Protein AF-A0A6J5C7K0-F1 (afdb_monomer_lite)

Structure (mmCIF, N/CA/C/O backbone):
data_AF-A0A6J5C7K0-F1
#
_entry.id   AF-A0A6J5C7K0-F1
#
loop_
_atom_site.group_PDB
_atom_site.id
_atom_site.type_symbol
_atom_site.label_atom_id
_atom_site.label_alt_id
_atom_site.label_comp_id
_atom_site.label_asym_id
_atom_site.label_entity_id
_atom_site.label_seq_id
_atom_site.pdbx_PDB_ins_code
_atom_site.Cartn_x
_atom_site.Cartn_y
_atom_site.Cartn_z
_atom_site.occupancy
_atom_site.B_iso_or_equiv
_atom_site.auth_seq_id
_atom_site.auth_comp_id
_atom_site.auth_asym_id
_atom_site.auth_atom_id
_atom_site.pdbx_PDB_model_num
ATOM 1 N N . MET A 1 1 ? 5.165 -5.281 5.041 1.00 35.28 1 MET A N 1
ATOM 2 C CA . MET A 1 1 ? 3.927 -6.034 5.252 1.00 35.28 1 MET A CA 1
ATOM 3 C C . MET A 1 1 ? 3.316 -6.144 3.872 1.00 35.28 1 MET A C 1
ATOM 5 O O . MET A 1 1 ? 3.050 -5.118 3.265 1.00 35.28 1 MET A O 1
ATOM 9 N N . TYR A 1 2 ? 3.370 -7.344 3.302 1.00 30.77 2 TYR A N 1
ATOM 10 C CA . TYR A 1 2 ? 3.571 -7.547 1.867 1.00 30.77 2 TYR A CA 1
ATOM 11 C C . TYR A 1 2 ? 2.319 -7.230 1.041 1.00 30.77 2 TYR A C 1
ATOM 13 O O . TYR A 1 2 ? 1.354 -7.983 1.077 1.00 30.77 2 TYR A O 1
ATOM 21 N N . VAL A 1 3 ? 2.383 -6.183 0.215 1.00 32.69 3 VAL A N 1
ATOM 22 C CA . VAL A 1 3 ? 1.431 -5.968 -0.886 1.00 32.69 3 VAL A CA 1
ATOM 23 C C . VAL A 1 3 ? 2.052 -6.538 -2.162 1.00 32.69 3 VAL A C 1
ATOM 25 O O . VAL A 1 3 ? 2.673 -5.821 -2.945 1.00 32.69 3 VAL A O 1
ATOM 28 N N . ALA A 1 4 ? 1.944 -7.855 -2.337 1.00 31.86 4 ALA A N 1
ATOM 29 C CA . ALA A 1 4 ? 2.472 -8.555 -3.505 1.00 31.86 4 ALA A CA 1
ATOM 30 C C . ALA A 1 4 ? 1.516 -8.413 -4.704 1.00 31.86 4 ALA A C 1
ATOM 32 O O . ALA A 1 4 ? 0.688 -9.285 -4.959 1.00 31.86 4 ALA A O 1
ATOM 33 N N . VAL A 1 5 ? 1.630 -7.313 -5.454 1.00 28.58 5 VAL A N 1
ATOM 34 C CA . VAL A 1 5 ? 0.958 -7.173 -6.757 1.00 28.58 5 VAL A CA 1
ATOM 35 C C . VAL A 1 5 ? 1.813 -7.865 -7.818 1.00 28.58 5 VAL A C 1
ATOM 37 O O . VAL A 1 5 ? 2.906 -7.396 -8.116 1.00 28.58 5 VAL A O 1
ATOM 40 N N . SER A 1 6 ? 1.321 -8.960 -8.403 1.00 27.33 6 SER A N 1
ATOM 41 C CA . SER A 1 6 ? 1.964 -9.614 -9.552 1.00 27.33 6 SER A CA 1
ATOM 42 C C . SER A 1 6 ? 0.953 -9.930 -10.655 1.00 27.33 6 SER A C 1
ATOM 44 O O . SER A 1 6 ? -0.161 -10.396 -10.401 1.00 27.33 6 SER A O 1
ATOM 46 N N . ILE A 1 7 ? 1.336 -9.587 -11.888 1.00 34.59 7 ILE A N 1
ATOM 47 C CA . ILE A 1 7 ? 0.508 -9.521 -13.098 1.00 34.59 7 ILE A CA 1
ATOM 48 C C . ILE A 1 7 ? 1.449 -9.789 -14.291 1.00 34.59 7 ILE A C 1
ATOM 50 O O . ILE A 1 7 ? 2.465 -9.116 -14.398 1.00 34.59 7 ILE A O 1
ATOM 54 N N . LYS A 1 8 ? 1.185 -10.678 -15.260 1.00 31.78 8 LYS A N 1
ATOM 55 C CA . LYS A 1 8 ? 0.121 -11.693 -15.457 1.00 31.78 8 LYS A CA 1
ATOM 56 C C . LYS A 1 8 ? 0.438 -12.451 -16.757 1.00 31.78 8 LYS A C 1
ATOM 58 O O . LYS A 1 8 ? 0.659 -11.757 -17.744 1.00 31.78 8 LYS A O 1
ATOM 63 N N . ARG A 1 9 ? 0.314 -13.796 -16.798 1.00 35.94 9 ARG A N 1
ATOM 64 C CA . ARG A 1 9 ? -0.358 -14.592 -17.873 1.00 35.94 9 ARG A CA 1
ATOM 65 C C . ARG A 1 9 ? -0.050 -16.096 -17.766 1.00 35.94 9 ARG A C 1
ATOM 67 O O . ARG A 1 9 ? 1.105 -16.490 -17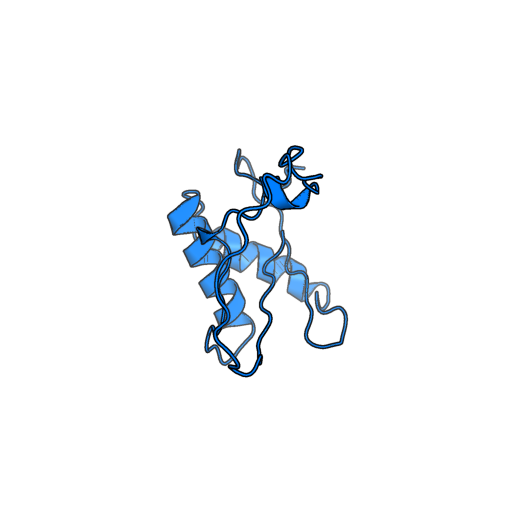.789 1.00 35.94 9 ARG A O 1
ATOM 74 N N . MET A 1 10 ? -1.093 -16.927 -17.735 1.00 34.12 10 MET A N 1
ATOM 75 C CA . MET A 1 10 ? -1.009 -18.369 -17.992 1.00 34.12 10 MET A CA 1
ATOM 76 C C . MET A 1 10 ? -2.122 -18.742 -18.973 1.00 34.12 10 MET A C 1
ATOM 78 O O . MET A 1 10 ? -3.251 -18.259 -18.845 1.00 34.12 10 MET A O 1
ATOM 82 N N . GLU A 1 11 ? -1.784 -19.517 -19.997 1.00 38.69 11 GLU A N 1
ATOM 83 C CA .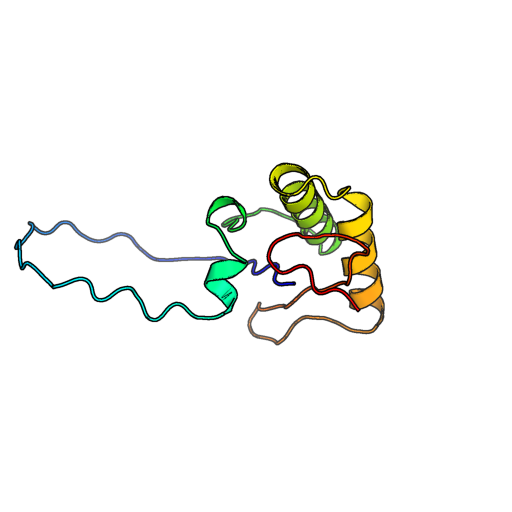 GLU A 1 11 ? -2.708 -19.883 -21.073 1.00 38.69 11 GLU A CA 1
ATOM 84 C C . GLU A 1 11 ? -3.596 -21.065 -20.667 1.00 38.69 11 GLU A C 1
ATOM 86 O O . GLU A 1 11 ? -3.234 -21.877 -19.816 1.00 38.69 11 GLU A O 1
ATOM 91 N N . ARG A 1 12 ? -4.799 -21.143 -21.249 1.00 51.00 12 ARG A N 1
ATOM 92 C CA . ARG A 1 12 ? -5.736 -22.243 -20.991 1.00 51.00 12 ARG A CA 1
ATOM 93 C C . ARG A 1 12 ? -5.438 -23.425 -21.909 1.00 51.00 12 ARG A C 1
ATOM 95 O O . ARG A 1 12 ? -5.558 -23.270 -23.118 1.00 51.00 12 ARG A O 1
ATOM 102 N N . GLN A 1 13 ? -5.202 -24.593 -21.318 1.00 39.72 13 GLN A N 1
ATOM 103 C CA . GLN A 1 13 ? -5.376 -25.956 -21.853 1.00 39.72 13 GLN A CA 1
ATOM 104 C C . GLN A 1 13 ? -5.111 -26.926 -20.677 1.00 39.72 13 GLN A C 1
ATOM 106 O O . GLN A 1 13 ? -4.296 -26.603 -19.820 1.00 39.72 13 GLN A O 1
ATOM 111 N N . SER A 1 14 ? -5.745 -28.089 -20.521 1.00 40.69 14 SER A N 1
ATOM 112 C CA . SER A 1 14 ? -6.926 -28.692 -21.162 1.00 40.69 14 SER A CA 1
ATOM 113 C C . SER A 1 14 ? -7.515 -29.762 -20.206 1.00 40.69 14 SER A C 1
ATOM 115 O O . SER A 1 14 ? -6.943 -30.046 -19.156 1.00 40.69 14 SER A O 1
ATOM 117 N N . ASN A 1 15 ? -8.699 -30.303 -20.511 1.00 45.25 15 ASN A N 1
ATOM 118 C CA . ASN A 1 15 ? -9.479 -31.165 -19.608 1.00 45.25 15 ASN A CA 1
ATOM 119 C C . ASN A 1 15 ? -8.980 -32.633 -19.587 1.00 45.25 15 ASN A C 1
ATOM 121 O O . ASN A 1 15 ? -8.752 -33.200 -20.653 1.00 45.25 15 ASN A O 1
ATOM 125 N N . ALA A 1 16 ? -8.885 -33.269 -18.410 1.00 40.94 16 ALA A N 1
ATOM 126 C CA . ALA A 1 16 ? -8.544 -34.694 -18.253 1.00 40.94 16 ALA A CA 1
ATOM 127 C C . ALA A 1 16 ? -9.236 -35.318 -17.011 1.00 40.94 16 ALA A C 1
ATOM 129 O O . ALA A 1 16 ? -9.398 -34.628 -16.002 1.00 40.94 16 ALA A O 1
ATOM 130 N N . PRO A 1 17 ? -9.670 -36.598 -17.052 1.00 44.38 17 PRO A N 1
ATOM 131 C CA . PRO A 1 17 ? -10.551 -37.179 -16.034 1.00 44.38 17 PRO A CA 1
ATOM 132 C C . PRO A 1 17 ? -9.831 -37.621 -14.747 1.00 44.38 17 PRO A C 1
ATOM 134 O O . PRO A 1 17 ? -8.667 -38.019 -14.746 1.00 44.38 17 PRO A O 1
ATOM 137 N N . ALA A 1 18 ? -10.565 -37.585 -13.632 1.00 48.44 18 ALA A N 1
ATOM 138 C CA . ALA A 1 18 ? -10.027 -37.775 -12.288 1.00 48.44 18 ALA A CA 1
ATOM 139 C C . ALA A 1 18 ? -9.622 -39.227 -11.968 1.00 48.44 18 ALA A C 1
ATOM 141 O O . ALA A 1 18 ? -10.455 -40.135 -11.956 1.00 48.44 18 ALA A O 1
ATOM 142 N N . ARG A 1 19 ? -8.361 -39.428 -11.561 1.00 40.84 19 ARG A N 1
ATOM 143 C CA . ARG A 1 19 ? -7.903 -40.659 -10.897 1.00 40.84 19 ARG A CA 1
ATOM 144 C C . ARG A 1 19 ? -7.884 -40.435 -9.384 1.00 40.84 19 ARG A C 1
ATOM 146 O O . ARG A 1 19 ? -7.058 -39.682 -8.878 1.00 40.84 19 ARG A O 1
ATOM 153 N N . ARG A 1 20 ? -8.797 -41.082 -8.652 1.00 51.12 20 ARG A N 1
ATOM 154 C CA . ARG A 1 20 ? -8.951 -40.935 -7.190 1.00 51.12 20 ARG A CA 1
ATOM 155 C C . ARG A 1 20 ? -7.868 -41.700 -6.416 1.00 51.12 20 ARG A C 1
ATOM 157 O O . ARG A 1 20 ? -8.158 -42.670 -5.725 1.00 51.12 20 ARG A O 1
ATOM 164 N N . THR A 1 21 ? -6.616 -41.261 -6.510 1.00 47.78 21 THR A N 1
ATOM 165 C CA . THR A 1 21 ? -5.585 -41.642 -5.537 1.00 47.78 21 THR A CA 1
ATOM 166 C C . THR A 1 21 ? -5.857 -40.926 -4.219 1.00 47.78 21 THR A C 1
ATOM 168 O O . THR A 1 21 ? -5.842 -39.697 -4.170 1.00 47.78 21 THR A O 1
ATOM 171 N N . GLN A 1 22 ? -6.083 -41.688 -3.145 1.00 49.41 22 GLN A N 1
ATOM 172 C CA . GLN A 1 22 ? -6.063 -41.172 -1.775 1.00 49.41 22 GLN A CA 1
ATOM 173 C C . GLN A 1 22 ? -4.620 -40.809 -1.397 1.00 49.41 22 GLN A C 1
ATOM 175 O O . GLN A 1 22 ? -3.935 -41.551 -0.700 1.00 49.41 22 GLN A O 1
ATOM 180 N N . ALA A 1 23 ? -4.143 -39.665 -1.886 1.00 49.53 23 ALA A N 1
ATOM 181 C CA . ALA A 1 23 ? -2.964 -39.035 -1.323 1.00 49.53 23 ALA A CA 1
ATOM 182 C C . ALA A 1 23 ? -3.321 -38.594 0.099 1.00 49.53 23 ALA A C 1
ATOM 184 O O . ALA A 1 23 ? -4.205 -37.756 0.292 1.00 49.53 23 ALA A O 1
ATOM 185 N N . THR A 1 24 ? -2.653 -39.171 1.095 1.00 44.25 24 THR A N 1
ATOM 186 C CA . THR A 1 24 ? -2.708 -38.683 2.471 1.00 44.25 24 THR A CA 1
ATOM 187 C C . THR A 1 24 ? -2.179 -37.255 2.478 1.00 44.25 24 THR A C 1
ATOM 189 O O . THR A 1 24 ? -0.971 -37.038 2.365 1.00 44.25 24 THR A O 1
ATOM 192 N N . PHE A 1 25 ? -3.085 -36.281 2.566 1.00 55.09 25 PHE A N 1
ATOM 193 C CA . PHE A 1 25 ? -2.737 -34.875 2.733 1.00 55.09 25 PHE A CA 1
ATOM 194 C C . PHE A 1 25 ? -2.109 -34.700 4.119 1.00 55.09 25 PHE A C 1
ATOM 196 O O . PHE A 1 25 ? -2.789 -34.387 5.096 1.00 55.09 25 PHE A O 1
ATOM 203 N N . SER A 1 26 ? -0.794 -34.909 4.207 1.00 52.88 26 SER A N 1
ATOM 204 C CA . SER A 1 26 ? -0.001 -34.352 5.298 1.00 52.88 26 SER A CA 1
ATOM 205 C C . SER A 1 26 ? -0.327 -32.859 5.369 1.00 52.88 26 SER A C 1
ATOM 207 O O . SER A 1 26 ? -0.317 -32.210 4.314 1.00 52.88 26 SER A O 1
ATOM 209 N N . PRO A 1 27 ? -0.645 -32.299 6.553 1.00 61.22 27 PRO A N 1
ATOM 210 C CA . PRO A 1 27 ? -0.917 -30.875 6.669 1.00 61.22 27 PRO A CA 1
ATOM 211 C C . PRO A 1 27 ? 0.266 -30.122 6.066 1.00 61.22 27 PRO A C 1
ATOM 213 O O . PRO A 1 27 ? 1.418 -30.375 6.424 1.00 61.22 27 PRO A O 1
ATOM 216 N N . VAL A 1 28 ? -0.039 -29.280 5.074 1.00 66.69 28 VAL A N 1
ATOM 217 C CA . VAL A 1 28 ? 0.951 -28.618 4.218 1.00 66.69 28 VAL A CA 1
ATOM 218 C C . VAL A 1 28 ? 2.026 -27.979 5.095 1.00 66.69 28 VAL A C 1
ATOM 220 O O . VAL A 1 28 ? 1.710 -27.417 6.144 1.00 66.69 28 VAL A O 1
ATOM 223 N N . ASN A 1 29 ? 3.292 -28.044 4.673 1.00 71.62 29 ASN A N 1
ATOM 224 C CA . ASN A 1 29 ? 4.382 -27.339 5.348 1.00 71.62 29 ASN A CA 1
ATOM 225 C C . ASN A 1 29 ? 4.193 -25.819 5.170 1.00 71.62 29 ASN A C 1
ATOM 227 O O . ASN A 1 29 ? 4.752 -25.198 4.264 1.00 71.62 29 ASN A O 1
ATOM 231 N N . MET A 1 30 ? 3.309 -25.244 5.986 1.00 77.88 30 MET A N 1
ATOM 232 C CA . MET A 1 30 ? 2.850 -23.867 5.871 1.00 77.88 30 MET A CA 1
ATOM 233 C C . MET A 1 30 ? 3.970 -22.920 6.282 1.00 77.88 30 MET A C 1
ATOM 235 O O . MET A 1 30 ? 4.382 -22.867 7.443 1.00 77.88 30 MET A O 1
ATOM 239 N N . ASN A 1 31 ? 4.451 -22.139 5.316 1.00 83.50 31 ASN A N 1
ATOM 240 C CA . ASN A 1 31 ? 5.443 -21.108 5.576 1.00 83.50 31 ASN A CA 1
ATOM 241 C C . ASN A 1 31 ? 4.875 -20.009 6.503 1.00 83.50 31 ASN A C 1
ATOM 243 O O . ASN A 1 31 ? 3.667 -19.890 6.722 1.00 83.50 31 ASN A O 1
ATOM 247 N N . ARG A 1 32 ? 5.756 -19.157 7.041 1.00 82.81 32 ARG A N 1
ATOM 248 C CA . ARG A 1 32 ? 5.355 -18.086 7.973 1.00 82.81 32 ARG A CA 1
ATOM 249 C C . ARG A 1 32 ? 4.399 -17.051 7.357 1.00 82.81 32 ARG A C 1
ATOM 251 O O . ARG A 1 32 ? 3.706 -16.382 8.114 1.00 82.81 32 ARG A O 1
ATOM 258 N N . LEU A 1 33 ? 4.343 -16.922 6.027 1.00 79.62 33 LEU A N 1
ATOM 259 C CA . LEU A 1 33 ? 3.470 -15.965 5.335 1.00 79.62 33 LEU A CA 1
ATOM 260 C C . LEU A 1 33 ? 2.010 -16.423 5.299 1.00 79.62 33 LEU A C 1
ATOM 262 O O . LEU A 1 33 ? 1.123 -15.578 5.318 1.00 79.62 33 LEU A O 1
ATOM 266 N N . ALA A 1 34 ? 1.745 -17.733 5.312 1.00 84.44 34 ALA A N 1
ATOM 267 C CA . ALA A 1 34 ? 0.384 -18.275 5.261 1.00 84.44 34 ALA A CA 1
ATOM 268 C C . ALA A 1 34 ? -0.510 -17.830 6.437 1.00 84.44 34 ALA A C 1
ATOM 270 O O . ALA A 1 34 ? -1.729 -17.840 6.322 1.00 84.44 34 ALA A O 1
ATOM 271 N N . LYS A 1 35 ? 0.088 -17.397 7.556 1.00 81.25 35 LYS A N 1
ATOM 272 C CA . LYS A 1 35 ? -0.627 -16.819 8.707 1.00 81.25 35 LYS A CA 1
ATOM 273 C C . LYS A 1 35 ? -1.055 -15.361 8.498 1.00 81.25 35 LYS A C 1
ATOM 275 O O . LYS A 1 35 ? -1.817 -14.847 9.304 1.00 81.25 35 LYS A O 1
ATOM 280 N N . PHE A 1 36 ? -0.521 -14.695 7.475 1.00 77.56 36 PHE A N 1
ATOM 281 C CA . PHE A 1 36 ? -0.588 -13.244 7.259 1.00 77.56 36 PHE A CA 1
ATOM 282 C C . PHE A 1 36 ? -1.092 -12.858 5.857 1.00 77.56 36 PHE A C 1
ATOM 284 O O . PHE A 1 36 ? -1.195 -11.675 5.546 1.00 77.56 36 PHE A O 1
ATOM 291 N N . LEU A 1 37 ? -1.370 -13.848 5.005 1.00 81.75 37 LEU A N 1
ATOM 292 C CA . LEU A 1 37 ? -1.906 -13.690 3.653 1.00 81.75 37 LEU A CA 1
ATOM 293 C C . LEU A 1 37 ? -3.107 -14.634 3.470 1.00 81.75 37 LEU A C 1
ATOM 295 O O . LEU A 1 37 ? -2.980 -15.651 2.781 1.00 81.75 37 LEU A O 1
ATOM 299 N N . PRO A 1 38 ? -4.255 -14.355 4.113 1.00 82.81 38 PRO A N 1
ATOM 300 C CA . PRO A 1 38 ? -5.490 -15.058 3.795 1.00 82.81 38 PRO A CA 1
ATOM 301 C C . PRO A 1 38 ? -5.962 -14.644 2.386 1.00 82.81 38 PRO A C 1
ATOM 303 O O . PRO A 1 38 ? -5.487 -13.653 1.822 1.00 82.81 38 PRO A O 1
ATOM 306 N N . LEU A 1 39 ? -6.844 -15.434 1.768 1.00 85.69 39 LEU A N 1
ATOM 307 C CA . LEU A 1 39 ? -7.146 -15.315 0.332 1.00 85.69 39 LEU A CA 1
ATOM 308 C C . LEU A 1 39 ? -7.782 -13.970 -0.036 1.00 85.69 39 LEU A C 1
ATOM 310 O O . LEU A 1 39 ? -7.512 -13.434 -1.107 1.00 85.69 39 LEU A O 1
ATOM 314 N N . GLU A 1 40 ? -8.571 -13.398 0.864 1.00 84.69 40 GLU A N 1
ATOM 315 C CA . GLU A 1 40 ? -9.182 -12.082 0.733 1.00 84.69 40 GLU A CA 1
ATOM 316 C C . GLU A 1 40 ? -8.148 -10.943 0.607 1.00 84.69 40 GLU A C 1
ATOM 318 O O . GLU A 1 40 ? -8.439 -9.921 -0.016 1.00 84.69 40 GLU A O 1
ATOM 323 N N . ASN A 1 41 ? -6.921 -11.112 1.112 1.00 85.88 41 ASN A N 1
ATOM 324 C CA . ASN A 1 41 ? -5.834 -10.132 0.971 1.00 85.88 41 ASN A CA 1
ATOM 325 C C . ASN A 1 41 ? -5.100 -10.250 -0.384 1.00 85.88 41 ASN A C 1
ATOM 327 O O . ASN A 1 41 ? -4.222 -9.435 -0.680 1.00 85.88 41 ASN A O 1
ATOM 331 N N . VAL A 1 42 ? -5.424 -11.250 -1.215 1.00 89.25 42 VAL A N 1
ATOM 332 C CA . VAL A 1 42 ? -4.751 -11.520 -2.494 1.00 89.25 42 VAL A CA 1
ATOM 333 C C . VAL A 1 42 ? -5.540 -10.913 -3.655 1.00 89.25 42 VAL A C 1
ATOM 335 O O . VAL A 1 42 ? -6.491 -11.499 -4.168 1.00 89.25 42 VAL A O 1
ATOM 338 N N . VAL A 1 43 ? -5.107 -9.739 -4.122 1.00 89.25 43 VAL A N 1
ATOM 339 C CA . VAL A 1 43 ? -5.725 -9.044 -5.263 1.00 89.25 43 VAL A CA 1
ATOM 340 C C . VAL A 1 43 ? -4.876 -9.202 -6.524 1.00 89.25 43 VAL A C 1
ATOM 342 O O . VAL A 1 43 ? -3.712 -8.807 -6.566 1.00 89.25 43 VAL A O 1
ATOM 345 N N . VAL A 1 44 ? -5.484 -9.739 -7.585 1.00 90.94 44 VAL A N 1
ATOM 346 C CA . VAL A 1 44 ? -4.854 -9.954 -8.898 1.00 90.94 44 VAL A CA 1
ATOM 347 C C . VAL A 1 44 ? -5.530 -9.121 -9.984 1.00 90.94 44 VAL A C 1
ATOM 349 O O . VAL A 1 44 ? -6.732 -8.878 -9.942 1.00 90.94 44 VAL A O 1
ATOM 352 N N . GLY A 1 45 ? -4.763 -8.685 -10.989 1.00 87.88 45 GLY A N 1
ATOM 353 C CA . GLY A 1 45 ? -5.305 -7.913 -12.117 1.00 87.88 45 GLY A CA 1
ATOM 354 C C . GLY A 1 45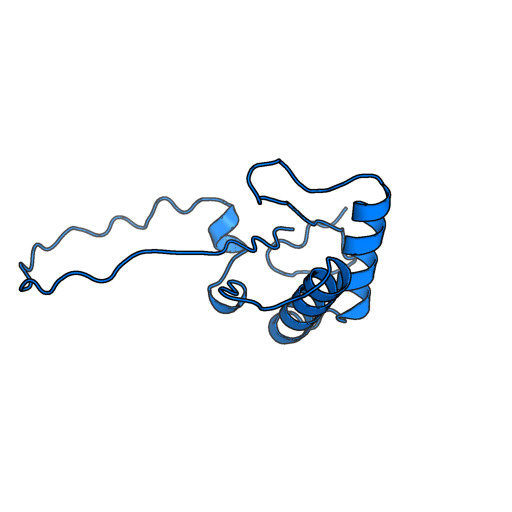 ? -5.740 -6.480 -11.777 1.00 87.88 45 GLY A C 1
ATOM 355 O O . GLY A 1 45 ? -6.488 -5.883 -12.548 1.00 87.88 45 GLY A O 1
ATOM 356 N N . LEU A 1 46 ? -5.276 -5.929 -10.651 1.00 90.25 46 LEU A N 1
ATOM 357 C CA . LEU A 1 46 ? -5.562 -4.560 -10.223 1.00 90.25 46 LEU A CA 1
ATOM 358 C C . LEU A 1 46 ? -5.055 -3.535 -11.256 1.00 90.25 46 LEU A C 1
ATOM 360 O O . LEU A 1 46 ? -3.851 -3.408 -11.475 1.00 90.25 46 LEU A O 1
ATOM 364 N N . SER A 1 47 ? -5.974 -2.780 -11.864 1.00 90.56 47 SER A N 1
ATOM 365 C CA . SER A 1 47 ? -5.647 -1.718 -12.823 1.00 90.56 47 SER A CA 1
ATOM 366 C C . SER A 1 47 ? -5.437 -0.387 -12.101 1.00 90.56 47 SER A C 1
ATOM 368 O O . SER A 1 47 ? -6.389 0.236 -11.633 1.00 90.56 47 SER A O 1
ATOM 370 N N . VAL A 1 48 ? -4.180 0.047 -11.989 1.00 91.75 48 VAL A N 1
ATOM 371 C CA . VAL A 1 48 ? -3.785 1.288 -11.306 1.00 91.75 48 VAL A CA 1
ATOM 372 C C . VAL A 1 48 ? -2.643 1.982 -12.044 1.00 91.75 48 VAL A C 1
ATOM 374 O O . VAL A 1 48 ? -1.698 1.347 -12.495 1.00 91.75 48 VAL A O 1
ATOM 377 N N . THR A 1 49 ? -2.722 3.310 -12.148 1.00 88.75 49 THR A N 1
ATOM 378 C CA . THR A 1 49 ? -1.807 4.132 -12.962 1.00 88.75 49 THR A CA 1
ATOM 379 C C . THR A 1 49 ? -0.642 4.747 -12.185 1.00 88.75 49 THR A C 1
ATOM 381 O O . THR A 1 49 ? 0.209 5.408 -12.772 1.00 88.75 49 THR A O 1
ATOM 384 N N . SER A 1 50 ? -0.587 4.581 -10.859 1.00 90.56 50 SER A N 1
ATOM 385 C CA . SER A 1 50 ? 0.504 5.119 -10.040 1.00 90.56 50 SER A CA 1
ATOM 386 C C . SER A 1 50 ? 0.689 4.363 -8.727 1.00 90.56 50 SER A C 1
ATOM 388 O O . SER A 1 50 ? -0.245 3.763 -8.190 1.00 90.56 50 SER A O 1
ATOM 390 N N . LYS A 1 51 ? 1.891 4.483 -8.153 1.00 91.50 51 LYS A N 1
ATOM 391 C CA . LYS A 1 51 ? 2.240 3.950 -6.825 1.00 91.50 51 LYS A CA 1
ATOM 392 C C . LYS A 1 51 ? 1.296 4.453 -5.720 1.00 91.50 51 LYS A C 1
ATOM 394 O O . LYS A 1 51 ? 0.936 3.689 -4.832 1.00 91.50 51 LYS A O 1
ATOM 399 N N . LYS A 1 52 ? 0.808 5.699 -5.834 1.00 93.31 52 LYS A N 1
ATOM 400 C CA . LYS A 1 52 ? -0.212 6.270 -4.935 1.00 93.31 52 LYS A CA 1
ATOM 401 C C . LYS A 1 52 ? -1.492 5.445 -4.933 1.00 93.31 52 LYS A C 1
ATOM 403 O O . LYS A 1 52 ? -1.977 5.094 -3.865 1.00 93.31 52 LYS A O 1
ATOM 408 N N . ARG A 1 53 ? -1.991 5.080 -6.117 1.00 93.50 53 ARG A N 1
ATOM 409 C CA . ARG A 1 53 ? -3.182 4.233 -6.236 1.00 93.50 53 ARG A CA 1
ATOM 410 C C . ARG A 1 53 ? -2.947 2.828 -5.673 1.00 93.50 53 ARG A C 1
ATOM 412 O O . ARG A 1 53 ? -3.842 2.316 -5.018 1.00 93.50 53 ARG A O 1
ATOM 419 N N . VAL A 1 54 ? -1.760 2.233 -5.841 1.00 94.06 54 VAL A N 1
ATOM 420 C CA . VAL A 1 54 ? -1.426 0.937 -5.204 1.00 94.06 54 VAL A CA 1
ATOM 421 C C . VAL A 1 54 ? -1.544 1.022 -3.676 1.00 94.06 54 VAL A C 1
ATOM 423 O O . VAL A 1 54 ? -2.169 0.160 -3.064 1.00 94.06 54 VAL A O 1
ATOM 426 N N . PHE A 1 55 ? -0.983 2.063 -3.053 1.00 95.81 55 PHE A N 1
ATOM 427 C CA . PHE A 1 55 ? -1.009 2.210 -1.591 1.00 95.81 55 PHE A CA 1
ATOM 428 C C . PHE A 1 55 ? -2.408 2.552 -1.054 1.00 95.81 55 PHE A C 1
ATOM 430 O O . PHE A 1 55 ? -2.806 2.001 -0.033 1.00 95.81 55 PHE A O 1
ATOM 437 N N . GLU A 1 56 ? -3.189 3.367 -1.771 1.00 95.69 56 GLU A N 1
ATOM 438 C CA . GLU A 1 56 ? -4.606 3.616 -1.451 1.00 95.69 56 GLU A CA 1
ATOM 439 C C . GLU A 1 56 ? -5.447 2.329 -1.506 1.00 95.69 56 GLU A C 1
ATOM 441 O O . GLU A 1 56 ? -6.289 2.102 -0.638 1.00 95.69 56 GLU A O 1
ATOM 446 N N . GLN A 1 57 ? -5.212 1.466 -2.503 1.00 95.38 57 GLN A N 1
ATOM 447 C CA . GLN A 1 57 ? -5.896 0.173 -2.618 1.00 95.38 57 GLN A CA 1
ATOM 448 C C . GLN A 1 57 ? -5.482 -0.790 -1.501 1.00 95.38 57 GLN A C 1
ATOM 450 O O . GLN A 1 57 ? -6.343 -1.444 -0.921 1.00 95.38 57 GLN A O 1
ATOM 455 N N . ALA A 1 58 ? -4.199 -0.821 -1.124 1.00 92.62 58 ALA A N 1
ATOM 456 C CA . ALA A 1 58 ? -3.759 -1.547 0.066 1.00 92.62 58 ALA A CA 1
ATOM 457 C C . ALA A 1 58 ? -4.475 -1.038 1.331 1.00 92.62 58 ALA A C 1
ATOM 459 O O . ALA A 1 58 ? -4.985 -1.841 2.106 1.00 92.62 58 ALA A O 1
ATOM 460 N N . GLY A 1 59 ? -4.592 0.282 1.508 1.00 93.38 59 GLY A N 1
ATOM 461 C CA . GLY A 1 59 ? -5.331 0.870 2.627 1.00 93.38 59 GLY A CA 1
ATOM 462 C C . GLY A 1 59 ? -6.795 0.430 2.692 1.00 93.38 59 GLY A C 1
ATOM 463 O O . GLY A 1 59 ? -7.269 0.089 3.770 1.00 93.38 59 GLY A O 1
ATOM 464 N N . LEU A 1 60 ? -7.493 0.367 1.553 1.00 94.38 60 LEU A N 1
ATOM 465 C CA . LEU A 1 60 ? -8.871 -0.141 1.478 1.00 94.38 60 LEU A CA 1
ATOM 466 C C . LEU A 1 60 ? -8.987 -1.617 1.886 1.00 94.38 60 LEU A C 1
ATOM 468 O O . LEU A 1 60 ? -9.927 -1.987 2.582 1.00 94.38 60 LEU A O 1
ATOM 472 N N . ILE A 1 61 ? -8.036 -2.453 1.463 1.00 91.06 61 ILE A N 1
ATOM 473 C CA . ILE A 1 61 ? -7.994 -3.888 1.780 1.00 91.06 61 ILE A CA 1
ATOM 474 C C . ILE A 1 61 ? -7.868 -4.088 3.303 1.00 91.06 61 ILE A C 1
ATOM 476 O O . ILE A 1 61 ? -8.728 -4.724 3.912 1.00 91.06 61 ILE A O 1
ATOM 480 N N . PHE A 1 62 ? -6.875 -3.448 3.932 1.00 89.06 62 PHE A N 1
ATOM 481 C CA . PHE A 1 62 ? -6.662 -3.505 5.386 1.00 89.06 62 PHE A CA 1
ATOM 482 C C . PHE A 1 62 ? -7.810 -2.892 6.203 1.00 89.06 62 PHE A C 1
ATOM 484 O O . PHE A 1 62 ? -8.117 -3.381 7.291 1.00 89.06 62 PHE A O 1
ATOM 491 N N . GLU A 1 63 ? -8.474 -1.851 5.700 1.00 91.38 63 GLU A N 1
ATOM 492 C CA . GLU A 1 63 ? -9.638 -1.268 6.372 1.00 91.38 63 GLU A CA 1
ATOM 493 C C . GLU A 1 63 ? -10.822 -2.241 6.378 1.00 91.38 63 GLU A C 1
ATOM 495 O O . GLU A 1 63 ? -11.375 -2.527 7.440 1.00 91.38 63 GLU A O 1
ATOM 500 N N . ASN A 1 64 ? -11.144 -2.827 5.221 1.00 90.06 64 ASN A N 1
ATOM 501 C CA . ASN A 1 64 ? -12.251 -3.773 5.069 1.00 90.06 64 ASN A CA 1
ATOM 502 C C . ASN A 1 64 ? -12.062 -5.069 5.877 1.00 90.06 64 ASN A C 1
ATOM 504 O O . ASN A 1 64 ? -13.044 -5.674 6.300 1.00 90.06 64 ASN A O 1
ATOM 508 N N . GLN A 1 65 ? -10.818 -5.522 6.058 1.00 86.31 65 GLN A N 1
ATOM 509 C CA . GLN A 1 65 ? -10.505 -6.822 6.670 1.00 86.31 65 GLN A CA 1
ATOM 510 C C . GLN A 1 65 ? -10.098 -6.729 8.137 1.00 86.31 65 GLN A C 1
ATOM 512 O O . GLN A 1 65 ? -10.225 -7.700 8.883 1.00 86.31 65 GLN A O 1
ATOM 517 N N . ASN A 1 66 ? -9.536 -5.593 8.552 1.00 84.06 66 ASN A N 1
ATOM 518 C CA . ASN A 1 66 ? -8.872 -5.469 9.846 1.00 84.06 66 ASN A CA 1
ATOM 519 C C . ASN A 1 66 ? -9.275 -4.208 10.624 1.00 84.06 66 ASN A C 1
ATOM 521 O O . ASN A 1 66 ? -8.759 -3.993 11.719 1.00 84.06 66 ASN A O 1
ATOM 525 N N . GLY A 1 67 ? -10.163 -3.367 10.081 1.00 87.75 67 GLY A N 1
ATOM 526 C CA . GLY A 1 67 ? -10.627 -2.139 10.736 1.00 87.75 67 GLY A CA 1
ATOM 527 C C . GLY A 1 67 ? -9.554 -1.053 10.882 1.00 87.75 67 GLY A C 1
ATOM 528 O O . GLY A 1 67 ? -9.768 -0.070 11.589 1.00 87.75 67 GLY A O 1
ATOM 529 N N . ILE A 1 68 ? -8.396 -1.208 10.232 1.00 88.06 68 ILE A N 1
ATOM 530 C CA . ILE A 1 68 ? -7.323 -0.211 10.263 1.00 88.06 68 ILE A CA 1
ATOM 531 C C . ILE A 1 68 ? -7.664 0.889 9.259 1.00 88.06 68 ILE A C 1
ATOM 533 O O . ILE A 1 68 ? -7.802 0.607 8.073 1.00 88.06 68 ILE A O 1
ATOM 537 N N . ALA A 1 69 ? -7.737 2.144 9.707 1.00 93.00 69 ALA A N 1
ATOM 538 C CA . ALA A 1 69 ? -8.033 3.276 8.833 1.00 93.00 69 ALA A CA 1
ATOM 539 C C . ALA A 1 69 ? -7.131 3.297 7.581 1.00 93.00 69 ALA A C 1
ATOM 541 O O . ALA A 1 69 ? -5.896 3.292 7.678 1.00 93.00 69 ALA A O 1
ATOM 542 N N . ARG A 1 70 ? -7.748 3.374 6.393 1.00 94.94 70 ARG A N 1
ATOM 543 C CA . ARG A 1 70 ? -7.054 3.319 5.094 1.00 94.94 70 ARG A CA 1
ATOM 544 C C . ARG A 1 70 ? -5.960 4.379 4.950 1.00 94.94 70 ARG A C 1
ATOM 546 O O . ARG A 1 70 ? -4.952 4.134 4.284 1.00 94.94 70 ARG A O 1
ATOM 553 N N . SER A 1 71 ? -6.152 5.545 5.573 1.00 96.19 71 SER A N 1
ATOM 554 C CA . SER A 1 71 ? -5.187 6.648 5.617 1.00 96.19 71 SER A CA 1
ATOM 555 C C . SER A 1 71 ? -3.917 6.225 6.341 1.00 96.19 71 SER A C 1
ATOM 557 O O . SER A 1 71 ? -2.854 6.258 5.738 1.00 96.19 71 SER A O 1
ATOM 559 N N . THR A 1 72 ? -4.027 5.696 7.563 1.00 93.81 72 THR A N 1
ATOM 560 C CA . THR A 1 72 ? -2.891 5.196 8.353 1.00 93.81 72 THR A CA 1
ATOM 561 C C . THR A 1 72 ? -2.043 4.195 7.569 1.00 93.81 72 THR A C 1
ATOM 563 O O . THR A 1 72 ? -0.820 4.311 7.542 1.00 93.81 72 THR A O 1
ATOM 566 N N . VAL A 1 73 ? -2.667 3.238 6.878 1.00 93.19 73 VAL A N 1
ATOM 567 C CA . VAL A 1 73 ? -1.942 2.274 6.033 1.00 93.19 73 VAL A CA 1
ATOM 568 C C . VAL A 1 73 ? -1.256 2.976 4.858 1.00 93.19 73 VAL A C 1
ATOM 570 O O . VAL A 1 73 ? -0.058 2.788 4.646 1.00 93.19 73 VAL A O 1
ATOM 573 N N . THR A 1 74 ? -1.990 3.812 4.120 1.00 95.06 74 THR A N 1
ATOM 574 C CA . THR A 1 74 ? -1.479 4.541 2.945 1.00 95.06 74 THR A CA 1
ATOM 575 C C . THR A 1 74 ? -0.294 5.440 3.311 1.00 95.06 74 THR A C 1
ATOM 577 O O . THR A 1 74 ? 0.738 5.405 2.639 1.00 95.06 74 THR A O 1
ATOM 580 N N . ASP A 1 75 ? -0.416 6.197 4.400 1.00 95.75 75 ASP A N 1
ATOM 581 C CA . ASP A 1 75 ? 0.582 7.145 4.889 1.00 95.75 75 ASP A CA 1
ATOM 582 C C . ASP A 1 75 ? 1.832 6.427 5.404 1.00 95.75 75 ASP A C 1
ATOM 584 O O . ASP A 1 75 ? 2.946 6.829 5.070 1.00 95.75 75 ASP A O 1
ATOM 588 N N . ASN A 1 76 ? 1.681 5.315 6.134 1.00 93.94 76 ASN A N 1
ATOM 589 C CA . ASN A 1 76 ? 2.815 4.527 6.626 1.00 93.94 76 ASN A CA 1
ATOM 590 C C . ASN A 1 76 ? 3.592 3.848 5.483 1.00 93.94 76 ASN A C 1
ATOM 592 O O . ASN A 1 76 ? 4.826 3.822 5.510 1.00 93.94 76 ASN A O 1
ATOM 596 N N . LEU A 1 77 ? 2.897 3.345 4.452 1.00 95.25 77 LEU A N 1
ATOM 597 C CA . LEU A 1 77 ? 3.536 2.835 3.232 1.00 95.25 77 LEU A CA 1
ATOM 598 C C . LEU A 1 77 ? 4.280 3.955 2.485 1.00 95.25 77 LEU A C 1
ATOM 600 O O . LEU A 1 77 ? 5.428 3.770 2.077 1.00 95.25 77 LEU A O 1
ATOM 604 N N . PHE A 1 78 ? 3.672 5.140 2.357 1.00 95.06 78 PHE A N 1
ATOM 605 C CA . PHE A 1 78 ? 4.315 6.300 1.735 1.00 95.06 78 PHE A CA 1
ATOM 606 C C . PHE A 1 78 ? 5.526 6.817 2.509 1.00 95.06 78 PHE A C 1
ATOM 608 O O . PHE A 1 78 ? 6.537 7.153 1.891 1.00 95.06 78 PHE A O 1
ATOM 615 N N . ALA A 1 79 ? 5.440 6.882 3.836 1.00 95.19 79 ALA A N 1
ATOM 616 C CA . ALA A 1 79 ? 6.527 7.322 4.698 1.00 95.19 79 ALA A CA 1
ATOM 617 C C . ALA A 1 79 ? 7.761 6.432 4.509 1.00 95.19 79 ALA A C 1
ATOM 619 O O . ALA A 1 79 ? 8.864 6.949 4.333 1.00 95.19 79 ALA A O 1
ATOM 620 N N . ARG A 1 80 ? 7.576 5.105 4.440 1.00 94.06 80 ARG A N 1
ATOM 621 C CA . ARG A 1 80 ? 8.673 4.179 4.138 1.00 94.06 80 ARG A CA 1
ATOM 622 C C . ARG A 1 80 ? 9.194 4.335 2.714 1.00 94.06 80 ARG A C 1
ATOM 624 O O . ARG A 1 80 ? 10.408 4.344 2.526 1.00 94.06 80 ARG A O 1
ATOM 631 N N . GLU A 1 81 ? 8.320 4.445 1.720 1.00 95.44 81 GLU A N 1
ATOM 632 C CA . GLU A 1 81 ? 8.717 4.545 0.309 1.00 95.44 81 GLU A CA 1
ATOM 633 C C . GLU A 1 81 ? 9.535 5.818 0.015 1.00 95.44 81 GLU A C 1
ATOM 635 O O . GLU A 1 81 ? 10.439 5.797 -0.819 1.00 95.44 81 GLU A O 1
ATOM 640 N N . ARG A 1 82 ? 9.279 6.916 0.745 1.00 95.94 82 ARG A N 1
ATOM 641 C CA . ARG A 1 82 ? 10.069 8.161 0.676 1.00 95.94 82 ARG A CA 1
ATOM 642 C C . ARG A 1 82 ? 11.523 8.003 1.133 1.00 95.94 82 ARG A C 1
ATOM 644 O O . ARG A 1 82 ? 12.359 8.782 0.693 1.00 95.94 82 ARG A O 1
ATOM 651 N N . LEU A 1 83 ? 11.833 7.013 1.975 1.00 96.38 83 LEU A N 1
ATOM 652 C CA . LEU A 1 83 ? 13.210 6.710 2.399 1.00 96.38 83 LEU A CA 1
ATOM 653 C C . LEU A 1 83 ? 14.014 5.958 1.324 1.00 96.38 83 LEU A C 1
ATOM 655 O O . LEU A 1 83 ? 15.213 5.754 1.482 1.00 96.38 83 LEU A O 1
ATOM 659 N N . GLY A 1 84 ? 13.355 5.506 0.256 1.00 95.25 84 GLY A N 1
ATOM 660 C CA . GLY A 1 84 ? 13.949 4.719 -0.816 1.00 95.25 84 GLY A CA 1
ATOM 661 C C . GLY A 1 84 ? 12.992 3.632 -1.292 1.00 95.25 84 GLY A C 1
ATOM 662 O O . GLY A 1 84 ? 12.264 3.044 -0.485 1.00 95.25 84 GLY A O 1
ATOM 663 N N . SER A 1 85 ? 13.022 3.368 -2.601 1.00 94.12 85 SER A N 1
ATOM 664 C CA . SER A 1 85 ? 12.157 2.395 -3.279 1.00 94.12 85 SER A CA 1
ATOM 665 C C . SER A 1 85 ? 12.105 1.053 -2.548 1.00 94.12 85 SER A C 1
ATOM 667 O O . SER A 1 85 ? 13.140 0.510 -2.163 1.00 94.12 85 SER A O 1
ATOM 669 N N . THR A 1 86 ? 10.906 0.490 -2.399 1.00 94.50 86 THR A N 1
ATOM 670 C CA . THR A 1 86 ? 10.720 -0.889 -1.914 1.00 94.50 86 THR A CA 1
ATOM 671 C C . THR A 1 86 ? 10.689 -1.936 -3.037 1.00 94.50 86 THR A C 1
ATOM 673 O O . THR A 1 86 ? 10.424 -3.112 -2.779 1.00 94.50 86 THR A O 1
ATOM 676 N N . GLY A 1 87 ? 10.964 -1.527 -4.282 1.00 95.06 87 GLY A N 1
ATOM 677 C CA . GLY A 1 87 ? 11.150 -2.426 -5.423 1.00 95.06 87 GLY A CA 1
ATOM 678 C C . GLY A 1 87 ? 12.440 -3.244 -5.322 1.00 95.06 87 GLY A C 1
ATOM 679 O O . GLY A 1 87 ? 13.484 -2.703 -4.970 1.00 95.06 87 GLY A O 1
ATOM 680 N N . LEU A 1 88 ? 12.363 -4.532 -5.660 1.00 93.19 88 LEU A N 1
ATOM 681 C CA . LEU A 1 88 ? 13.490 -5.475 -5.651 1.00 93.19 88 LEU A CA 1
ATOM 682 C C . LEU A 1 88 ? 14.080 -5.749 -7.048 1.00 93.19 88 LEU A C 1
ATOM 684 O O . LEU A 1 88 ? 15.074 -6.459 -7.153 1.00 93.19 88 LEU A O 1
ATOM 688 N N . GLY A 1 89 ? 13.470 -5.208 -8.107 1.00 90.12 89 GLY A N 1
ATOM 689 C CA . GLY A 1 89 ? 13.721 -5.606 -9.499 1.00 90.12 89 GLY A CA 1
ATOM 690 C C . GLY A 1 89 ? 12.621 -6.531 -10.030 1.00 90.12 89 GLY A C 1
ATOM 691 O O . GLY A 1 89 ? 11.690 -6.864 -9.297 1.00 90.12 89 GLY A O 1
ATOM 692 N N . GLU A 1 90 ? 12.687 -6.899 -11.313 1.00 93.69 90 GLU A N 1
ATOM 693 C CA . GLU A 1 90 ? 11.798 -7.885 -11.965 1.00 93.69 90 GLU A CA 1
ATOM 694 C C . GLU A 1 90 ? 10.283 -7.694 -11.729 1.00 93.69 90 GLU A C 1
ATOM 696 O O . GLU A 1 90 ? 9.512 -8.649 -11.651 1.00 93.69 90 GLU A O 1
ATOM 701 N N . GLY A 1 91 ? 9.834 -6.441 -11.585 1.00 88.88 91 GLY A N 1
ATOM 702 C CA . GLY A 1 91 ? 8.429 -6.109 -11.313 1.00 88.88 91 GLY A CA 1
ATOM 703 C C . GLY A 1 91 ? 7.943 -6.422 -9.888 1.00 88.88 91 GLY A C 1
ATOM 704 O O . GLY A 1 91 ? 6.754 -6.275 -9.615 1.00 88.88 91 GLY A O 1
ATOM 705 N N . VAL A 1 92 ? 8.831 -6.816 -8.970 1.00 91.31 92 VAL A N 1
ATOM 706 C CA . VAL A 1 92 ? 8.509 -7.167 -7.577 1.00 91.31 92 VAL A CA 1
ATOM 707 C C . VAL A 1 92 ? 8.838 -6.013 -6.625 1.00 91.31 92 VAL A C 1
ATOM 709 O O . VAL A 1 92 ? 9.861 -5.340 -6.755 1.00 91.31 92 VAL A O 1
ATOM 712 N N . ALA A 1 93 ? 7.989 -5.801 -5.617 1.00 93.19 93 ALA A N 1
ATOM 713 C CA . ALA A 1 93 ? 8.221 -4.857 -4.526 1.00 93.19 93 ALA A CA 1
ATOM 714 C C . ALA A 1 93 ? 7.698 -5.400 -3.188 1.00 93.19 93 ALA A C 1
ATOM 716 O O . ALA A 1 93 ? 6.777 -6.216 -3.158 1.00 93.19 93 ALA A O 1
ATOM 717 N N . ILE A 1 94 ? 8.249 -4.903 -2.076 1.00 93.19 94 ILE A N 1
ATOM 718 C CA . ILE A 1 94 ? 7.749 -5.175 -0.719 1.00 93.19 94 ILE A CA 1
ATOM 719 C C . ILE A 1 94 ? 7.441 -3.851 0.001 1.00 93.19 94 ILE A C 1
ATOM 721 O O . ILE A 1 94 ? 8.201 -3.433 0.885 1.00 93.19 94 ILE A O 1
ATOM 725 N N . PRO A 1 95 ? 6.316 -3.182 -0.318 1.00 92.56 95 PRO A N 1
ATOM 726 C CA . PRO A 1 95 ? 5.830 -2.068 0.486 1.00 92.56 95 PRO A CA 1
ATOM 727 C C . PRO A 1 95 ? 5.675 -2.501 1.951 1.00 92.56 95 PRO A C 1
ATOM 729 O O . PRO A 1 95 ? 5.262 -3.625 2.257 1.00 92.56 95 PRO A O 1
ATOM 732 N N . HIS A 1 96 ? 6.067 -1.646 2.893 1.00 92.31 96 HIS A N 1
ATOM 733 C CA . HIS A 1 96 ? 5.959 -1.955 4.315 1.00 92.31 96 HIS A CA 1
ATOM 734 C C . HIS A 1 96 ? 5.883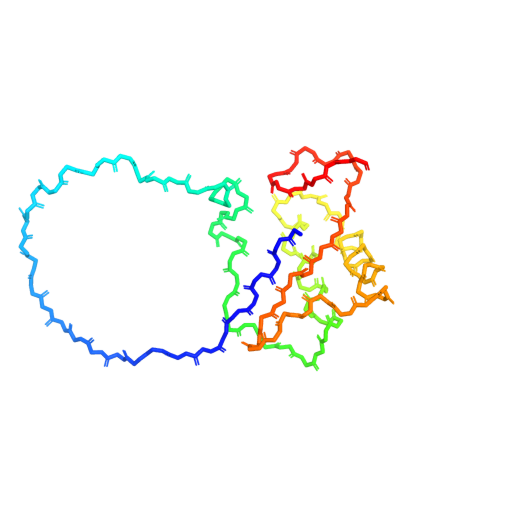 -0.701 5.176 1.00 92.31 96 HIS A C 1
ATOM 736 O O . HIS A 1 96 ? 6.508 0.303 4.875 1.00 92.31 96 HIS A O 1
ATOM 742 N N . GLY A 1 97 ? 5.147 -0.794 6.277 1.00 87.19 97 GLY A N 1
ATOM 743 C CA . GLY A 1 97 ? 5.091 0.203 7.338 1.00 87.19 97 GLY A CA 1
ATOM 744 C C . GLY A 1 97 ? 4.760 -0.491 8.658 1.00 87.19 97 GLY A C 1
ATOM 745 O O . GLY A 1 97 ? 4.302 -1.638 8.650 1.00 87.19 97 GLY A O 1
ATOM 746 N N . ARG A 1 98 ? 5.018 0.187 9.778 1.00 85.00 98 ARG A N 1
ATOM 747 C CA . ARG A 1 98 ? 4.520 -0.215 11.102 1.00 85.00 98 ARG A CA 1
ATOM 748 C C . ARG A 1 98 ? 3.169 0.442 11.350 1.00 85.00 98 ARG A C 1
ATOM 750 O O . ARG A 1 98 ? 2.916 1.523 10.830 1.00 85.00 98 ARG A O 1
ATOM 757 N N . ILE A 1 99 ? 2.320 -0.194 12.144 1.00 82.56 99 ILE A N 1
ATOM 758 C CA . ILE A 1 99 ? 1.028 0.334 12.597 1.00 82.56 99 ILE A CA 1
ATOM 759 C C . ILE A 1 99 ? 1.002 0.088 14.108 1.00 82.56 99 ILE A C 1
ATOM 761 O O . ILE A 1 99 ? 1.458 -0.964 14.541 1.00 82.56 99 ILE A O 1
ATOM 765 N N . LYS A 1 100 ? 0.558 1.070 14.900 1.00 75.06 100 LYS A N 1
ATOM 766 C CA . LYS A 1 100 ? 0.574 0.986 16.369 1.00 75.06 100 LYS A CA 1
ATOM 767 C C . LYS A 1 100 ? -0.703 0.331 16.892 1.00 75.06 100 LYS A C 1
ATOM 769 O O . LYS A 1 100 ? -1.787 0.781 16.526 1.00 75.06 100 LYS A O 1
ATOM 774 N N . GLY A 1 101 ? -0.574 -0.628 17.807 1.00 62.59 101 GLY A N 1
ATOM 775 C CA . GLY A 1 101 ? -1.702 -1.209 18.547 1.00 62.59 101 GLY A CA 1
ATOM 776 C C . GLY A 1 101 ? -2.619 -2.105 17.708 1.00 62.59 101 GLY A C 1
ATOM 777 O O . GLY A 1 101 ? -3.789 -2.277 18.049 1.00 62.59 101 GLY A O 1
ATOM 778 N N . GLY A 1 102 ? -2.116 -2.653 16.603 1.00 53.72 102 GLY A N 1
ATOM 779 C CA . GLY A 1 102 ? -2.864 -3.512 15.695 1.00 53.72 102 GLY A CA 1
ATOM 780 C C . GLY A 1 102 ? -2.579 -4.984 15.963 1.00 53.72 102 GLY A C 1
ATOM 781 O O . GLY A 1 102 ? -1.629 -5.533 15.409 1.00 53.72 102 GLY A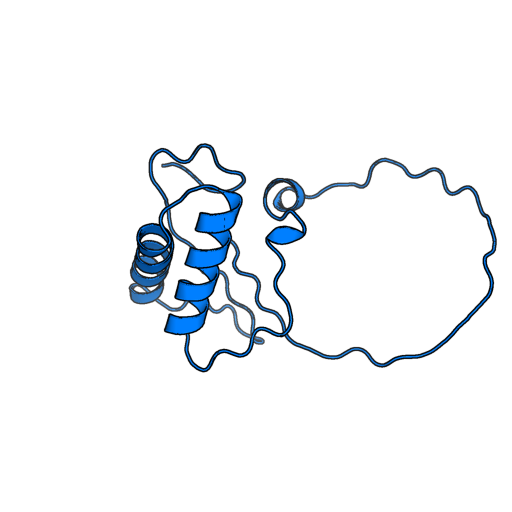 O 1
ATOM 782 N N . ASN A 1 103 ? -3.443 -5.661 16.727 1.00 52.16 103 ASN A N 1
ATOM 783 C CA . ASN A 1 103 ? -3.378 -7.1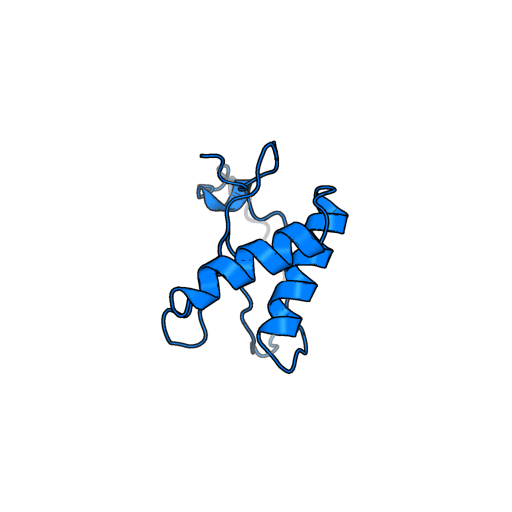18 16.915 1.00 52.16 103 ASN A CA 1
ATOM 784 C C . ASN A 1 103 ? -3.932 -7.863 15.678 1.00 52.16 103 ASN A C 1
ATOM 786 O O . ASN A 1 103 ? -4.920 -8.592 15.741 1.00 52.16 103 ASN A O 1
ATOM 790 N N . VAL A 1 104 ? -3.328 -7.583 14.523 1.00 53.62 104 VAL A N 1
ATOM 791 C CA . VAL A 1 104 ? -3.807 -7.927 13.182 1.00 53.62 104 VAL A CA 1
ATOM 792 C C . VAL A 1 104 ? -2.770 -8.814 12.492 1.00 53.62 104 VAL A C 1
ATOM 794 O O . VAL A 1 104 ? -1.586 -8.466 12.511 1.00 53.62 104 VAL A O 1
ATOM 797 N N . PRO A 1 105 ? -3.169 -9.930 11.848 1.00 53.19 105 PRO A N 1
ATOM 798 C CA . PRO A 1 105 ? -2.243 -10.863 11.215 1.00 53.19 105 PRO A CA 1
ATOM 799 C C . PRO A 1 105 ? -1.209 -10.204 10.287 1.00 53.19 105 PRO A C 1
ATOM 801 O O . PRO A 1 105 ? -1.476 -9.857 9.142 1.00 53.19 105 PRO A O 1
ATOM 804 N N . GLY A 1 106 ? 0.019 -10.093 10.796 1.00 54.25 106 GLY A N 1
ATOM 805 C CA . GLY A 1 106 ? 1.212 -9.697 10.050 1.00 54.25 106 GLY A CA 1
ATOM 806 C C . GLY A 1 106 ? 1.535 -8.207 10.092 1.00 54.25 106 GLY A C 1
ATOM 807 O O . GLY A 1 106 ? 2.587 -7.813 9.587 1.00 54.25 106 GLY A O 1
ATOM 808 N N . VAL A 1 107 ? 0.711 -7.388 10.751 1.00 51.50 107 VAL A N 1
ATOM 809 C CA . VAL A 1 107 ? 1.195 -6.119 11.306 1.00 51.50 107 VAL A CA 1
ATOM 810 C C . VAL A 1 107 ? 2.309 -6.453 12.302 1.00 51.50 107 VAL A C 1
ATOM 812 O O . VAL A 1 107 ? 2.151 -7.325 13.152 1.00 51.50 107 VAL A O 1
ATOM 815 N N . VAL A 1 108 ? 3.468 -5.808 12.154 1.00 41.44 108 VAL A N 1
ATOM 816 C CA . VAL A 1 108 ? 4.613 -6.008 13.051 1.00 41.44 108 VAL A CA 1
ATOM 817 C C . VAL A 1 108 ? 4.728 -4.783 13.947 1.00 41.44 108 VAL A C 1
ATOM 819 O O . VAL A 1 108 ? 5.121 -3.710 13.482 1.00 41.44 108 VAL A O 1
ATOM 822 N N . GLU A 1 109 ? 4.360 -4.963 15.213 1.00 47.97 109 GLU A N 1
ATOM 823 C CA . GLU A 1 109 ? 4.582 -3.999 16.295 1.00 47.97 109 GLU A CA 1
ATOM 824 C C . GLU A 1 109 ? 6.083 -3.746 16.523 1.00 47.97 109 GLU A C 1
ATOM 826 O O . GLU A 1 109 ? 6.928 -4.604 16.241 1.00 47.97 109 GLU A O 1
ATOM 831 N N . GLY A 1 110 ? 6.408 -2.571 17.070 1.00 35.41 110 GLY A N 1
ATOM 832 C CA . GLY A 1 110 ? 7.745 -2.225 17.566 1.00 35.41 110 GLY A CA 1
ATOM 833 C C . GLY A 1 110 ? 8.075 -0.746 17.508 1.00 35.41 110 GLY A C 1
ATOM 834 O O . GLY A 1 110 ? 7.362 0.010 16.807 1.00 35.41 110 GLY A O 1
#

Sequence (110 aa):
MYVAVSIKRMERQSNAPARRTQATFSPVNMNRLAKFLPLENVVVGLSVTSKKRVFEQAGLIFENQNGIARSTVTDNLFARERLGSTGLGEGVAIPHGRIKGGNVPGVVEG

Radius of gyration: 17.54 Å; chains: 1; bounding box: 26×50×40 Å

Secondary structure (DSSP, 8-state):
-------------------------PPP---GGGGT--GGG---S---SSHHHHHHHHHHHHHHHH---HHHHHHHHHHHHHTS--EEETTEE------TT---TT----

InterPro domains:
  IPR002178 PTS EIIA type-2 domain [PF00359] (36-101)
  IPR002178 PTS EIIA type-2 domain [PS00372] (81-97)
  IPR002178 PTS EIIA type-2 domain [PS51094] (35-110)
  IPR016152 Phosphotransferase/anion transporter [G3DSA:3.40.930.10] (28-110)
  IPR016152 Phosphotransferase/anion transporter [SSF55804] (33-102)
  IPR051541 PTS System Sugar Transport and Nitrogen Regulation [PTHR47738] (30-100)

Organism: NCBI:txid252970

Foldseek 3Di:
DAPWADDDDDDDDDDDDDDPDPDPPDPPPDDLCCQQCDPLSDDYPDDDDDPLVSLLVNLVSCCVPQVPHSCQSSVQLVVVCVVDFQDPDPPTGGRDGADPPGPHRPRDHD

pLDDT: mean 74.3, std 22.75, range [27.33, 96.38]